Protein AF-A0A7S3ZHP3-F1 (afdb_monomer)

Solvent-accessible surface area (backbone atoms only — not comparable to full-atom values): 10582 Å² total; per-residue (Å²): 130,97,66,59,83,19,35,52,42,21,39,35,52,93,97,45,74,42,63,46,96,61,40,76,44,77,48,60,43,57,70,52,52,52,49,47,45,71,79,33,75,73,42,84,91,48,59,63,48,76,46,68,59,57,67,73,66,45,73,57,54,56,52,48,53,56,52,50,55,57,32,50,73,75,39,80,78,51,43,80,45,80,40,55,93,56,87,80,48,61,62,54,32,65,75,68,74,48,89,84,83,83,78,87,79,85,80,73,94,75,91,85,87,78,74,94,60,92,67,86,60,57,68,63,54,50,50,52,50,51,52,50,45,68,73,75,45,80,95,77,89,87,87,83,91,72,95,46,68,72,59,46,55,52,47,51,55,66,64,71,47,78,85,129

pLDDT: mean 91.96, std 7.25, range [51.16, 97.94]

Sequence (164 aa):
MDTDLGELVGYTIRFEDVTSRNTRIHYVTDGILLRHCLEDKELDRYSVVILDEAHERSLQTDILFGLMRDIMSKRKDIKVLVTSATLDTEKFTKFFECPKFHIPGRCFPVDVDYAIKAKRGYMKAAVEKAKDVHVNEPLGHILVFLTGQDEIEEACSLLGKKLD

Nearest PDB structures (foldseek):
  6icz-assembly1_Y  TM=9.823E-01  e=1.152E-15  Homo sapiens
  5xjc-assembly1_Y  TM=9.823E-01  e=1.152E-15  Homo sapiens
  6sh6-assembly1_A  TM=9.727E-01  e=1.152E-15  Homo sapiens
  6sh7-assembly1_A  TM=9.333E-01  e=3.719E-15  Homo sapiens
  8ro2-assembly1_DX  TM=9.218E-01  e=1.368E-14  Homo sapiens

Mean predicted aligned error: 5.97 Å

Secondary structure (DSSP, 8-state):
----BTTTEEEEETTEEE--TT--EEEE-HHHHHHHHHH-TT-TT-SEEEE--GGG--HHHHHHHHHH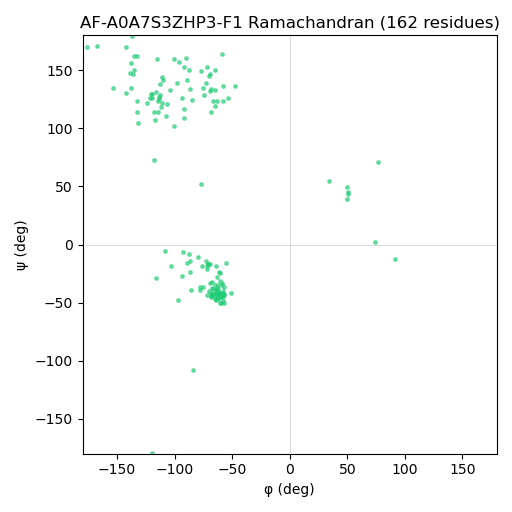HHHHHH-SS-EEEE--SSS--HHHHHHHT-----PPP-PPP------SSPPSSHHHHHHHHHHHHHHHSPS-------SSHHHHHHHHHHHHS---

InterPro domains:
  IPR002464 DNA/RNA helicase, ATP-dependent, DEAH-box type, conserved site [PS00690] (47-56)
  IPR011545 DEAD/DEAH-box helicase domain [PF00270] (17-90)
  IPR014001 Helicase superfamily 1/2, ATP-binding domain [PS51192] (1-105)
  IPR027417 P-loop containing nucleoside triphosphate hydrolase [G3DSA:3.40.50.300] (1-106)
  IPR027417 P-loop containing nucleoside triphosphate hydrolase [G3DSA:3.40.50.300] (107-164)
  IPR027417 P-loop containing nucleoside triphosphate hydrolase [SSF52540] (4-159)

Organism: NCBI:txid91324

Structure (mmCIF, N/CA/C/O backbone):
data_AF-A0A7S3ZHP3-F1
#
_entry.id   AF-A0A7S3ZHP3-F1
#
loop_
_atom_site.group_PDB
_atom_site.id
_atom_site.type_symbol
_atom_site.label_atom_id
_atom_site.label_alt_id
_atom_site.label_comp_id
_atom_site.label_asym_id
_atom_site.label_entity_id
_atom_site.label_seq_id
_atom_site.pdbx_PDB_ins_code
_atom_site.Cartn_x
_atom_site.Cartn_y
_atom_site.Cartn_z
_atom_site.occupancy
_atom_site.B_iso_or_equiv
_atom_site.auth_seq_id
_atom_site.auth_comp_id
_atom_site.auth_asym_id
_atom_site.auth_atom_id
_atom_site.pdbx_PDB_model_num
ATOM 1 N N . MET A 1 1 ? -17.627 -3.323 -6.756 1.00 65.06 1 MET A N 1
ATOM 2 C CA . MET A 1 1 ? -18.737 -2.844 -5.906 1.00 65.06 1 MET A CA 1
ATOM 3 C C . MET A 1 1 ? -19.65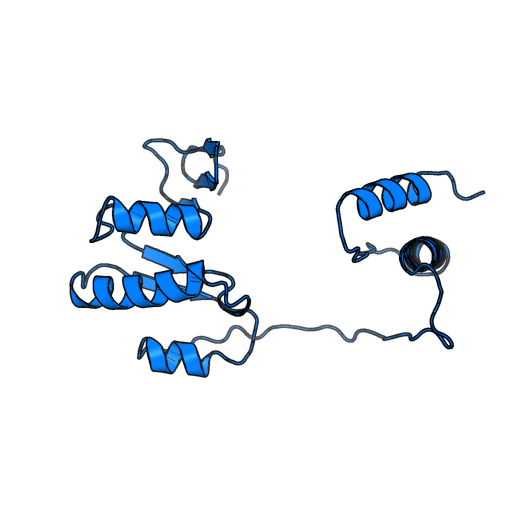6 -1.865 -6.642 1.00 65.06 1 MET A C 1
ATOM 5 O O . MET A 1 1 ? -20.502 -1.304 -5.970 1.00 65.06 1 MET A O 1
ATOM 9 N N . ASP A 1 2 ? -19.518 -1.701 -7.971 1.00 87.56 2 ASP A N 1
ATOM 10 C CA . ASP A 1 2 ? -20.410 -0.921 -8.860 1.00 87.56 2 ASP A CA 1
ATOM 11 C C . ASP A 1 2 ? -21.028 0.332 -8.207 1.00 87.56 2 ASP A C 1
ATOM 13 O O . ASP A 1 2 ? -22.239 0.475 -8.087 1.00 87.56 2 ASP A O 1
ATOM 17 N N . THR A 1 3 ? -20.153 1.183 -7.669 1.00 93.31 3 THR A N 1
ATOM 18 C CA . THR A 1 3 ? -20.487 2.391 -6.907 1.00 93.31 3 THR A CA 1
ATOM 19 C C . THR A 1 3 ? -19.542 3.497 -7.333 1.00 93.31 3 THR A C 1
ATOM 21 O O . THR A 1 3 ? -18.367 3.231 -7.606 1.00 93.31 3 THR A O 1
ATOM 24 N N . ASP A 1 4 ? -20.036 4.729 -7.315 1.00 94.75 4 ASP A N 1
ATOM 25 C CA . ASP A 1 4 ? -19.206 5.903 -7.539 1.00 94.75 4 ASP A CA 1
ATOM 26 C C . ASP A 1 4 ? -18.237 6.119 -6.369 1.00 94.75 4 ASP A C 1
ATOM 28 O O . ASP A 1 4 ? -18.536 5.807 -5.207 1.00 94.75 4 ASP A O 1
ATOM 32 N N . LEU A 1 5 ? -17.054 6.641 -6.692 1.00 95.75 5 LEU A N 1
ATOM 33 C CA . LEU A 1 5 ? -16.049 7.020 -5.708 1.00 95.75 5 LEU A CA 1
ATOM 34 C C . LEU A 1 5 ? -16.578 8.170 -4.839 1.00 95.75 5 LEU A C 1
ATOM 36 O O . LEU A 1 5 ? -17.104 9.153 -5.352 1.00 95.75 5 LEU A O 1
ATOM 40 N N . GLY A 1 6 ? -16.414 8.047 -3.524 1.00 94.38 6 GLY A N 1
ATOM 41 C CA . GLY A 1 6 ? -16.938 8.992 -2.538 1.00 94.38 6 GLY A CA 1
ATOM 42 C C . GLY A 1 6 ? -18.329 8.628 -2.016 1.00 94.38 6 GLY A C 1
ATOM 43 O O . GLY A 1 6 ? -18.728 9.146 -0.976 1.00 94.38 6 GLY A O 1
ATOM 44 N N . GLU A 1 7 ? -19.042 7.691 -2.649 1.00 95.75 7 GLU A N 1
ATOM 45 C CA . GLU A 1 7 ? -20.294 7.139 -2.120 1.00 95.75 7 GLU A CA 1
ATOM 46 C C . GLU A 1 7 ? -19.993 6.015 -1.125 1.00 95.75 7 GLU A C 1
ATOM 48 O O . GLU A 1 7 ? -19.505 6.300 -0.036 1.00 95.75 7 GLU A O 1
ATOM 53 N N . LEU A 1 8 ? -20.236 4.743 -1.464 1.00 97.19 8 LEU A N 1
ATOM 54 C CA . LEU A 1 8 ? -20.015 3.614 -0.549 1.00 97.19 8 LEU A CA 1
ATOM 55 C C . LEU A 1 8 ? -18.529 3.424 -0.192 1.00 97.19 8 LEU A C 1
ATOM 57 O O . LEU A 1 8 ? -18.204 3.035 0.937 1.00 97.19 8 LEU A O 1
ATOM 61 N N . VAL A 1 9 ? -17.644 3.696 -1.154 1.00 97.69 9 VAL A N 1
ATOM 62 C CA . VAL A 1 9 ? -16.187 3.570 -1.039 1.00 97.69 9 VAL A CA 1
ATOM 63 C C . VAL A 1 9 ? -15.558 4.935 -1.280 1.00 97.69 9 VAL A C 1
ATOM 65 O O . VAL A 1 9 ? -15.813 5.554 -2.309 1.00 97.69 9 VAL A O 1
ATOM 68 N N . GLY A 1 10 ? -14.728 5.389 -0.349 1.00 97.69 10 GLY A N 1
ATOM 69 C CA . GLY A 1 10 ? -14.048 6.679 -0.429 1.00 97.69 10 GLY A CA 1
ATOM 70 C C . GLY A 1 10 ? -12.630 6.604 0.112 1.00 97.69 10 GLY A C 1
ATOM 71 O O . GLY A 1 10 ? -12.240 5.598 0.717 1.00 97.69 10 GLY A O 1
ATOM 72 N N . TYR A 1 11 ? -11.863 7.670 -0.098 1.00 97.94 11 TYR A N 1
ATOM 73 C CA . TYR A 1 11 ? -10.525 7.787 0.464 1.00 97.94 11 TYR A CA 1
ATOM 74 C C . TYR A 1 11 ? -10.231 9.174 1.018 1.00 97.94 11 TYR A C 1
ATOM 76 O O . TYR A 1 11 ? -10.768 10.168 0.535 1.00 97.94 11 TYR A O 1
ATOM 84 N N . THR A 1 12 ? -9.287 9.228 1.955 1.00 97.94 12 THR A N 1
ATOM 85 C CA . THR A 1 12 ? -8.687 10.481 2.410 1.00 97.94 12 THR A CA 1
ATOM 86 C C . THR A 1 12 ? -7.171 10.347 2.459 1.00 97.94 12 THR A C 1
ATOM 88 O O . THR A 1 12 ? -6.599 9.494 3.146 1.00 97.94 12 THR A O 1
ATOM 91 N N . ILE A 1 13 ? -6.503 11.237 1.734 1.00 96.88 13 ILE A N 1
ATOM 92 C CA . ILE A 1 13 ? -5.052 11.405 1.749 1.00 96.88 13 ILE A CA 1
ATOM 93 C C . ILE A 1 13 ? -4.709 12.823 2.201 1.00 96.88 13 ILE A C 1
ATOM 95 O O . ILE A 1 13 ? -5.567 13.643 2.537 1.00 96.88 13 ILE A O 1
ATOM 99 N N . ARG A 1 14 ? -3.418 13.145 2.253 1.00 94.00 14 ARG A N 1
ATOM 100 C CA . ARG A 1 14 ? -3.011 14.506 2.590 1.00 94.00 14 ARG A CA 1
ATOM 101 C C . ARG A 1 14 ? -3.516 15.470 1.510 1.00 94.00 14 ARG A C 1
ATOM 103 O O . ARG A 1 14 ? -3.134 15.335 0.356 1.00 94.00 14 ARG A O 1
ATOM 110 N N . PHE A 1 15 ? -4.292 16.468 1.933 1.00 94.44 15 PHE A N 1
ATOM 111 C CA . PHE A 1 15 ? -4.870 17.533 1.094 1.00 94.44 15 PHE A CA 1
ATOM 112 C C . PHE A 1 15 ? -6.047 17.136 0.198 1.00 94.44 15 PHE A C 1
ATOM 114 O O . PHE A 1 15 ? -6.558 18.000 -0.510 1.00 94.44 15 PHE A O 1
ATOM 121 N N . GLU A 1 16 ? -6.513 15.892 0.257 1.00 97.06 16 GLU A N 1
ATOM 122 C CA . GLU A 1 16 ? -7.639 15.437 -0.552 1.00 97.06 16 GLU A CA 1
ATOM 123 C C . GLU A 1 16 ? -8.515 14.471 0.248 1.00 97.06 16 GLU A C 1
ATOM 125 O O . GLU A 1 16 ? -8.020 13.527 0.864 1.00 97.06 16 GLU A O 1
ATOM 130 N N . ASP A 1 17 ? -9.819 14.734 0.238 1.00 97.50 17 ASP A N 1
ATOM 131 C CA . ASP A 1 17 ? -10.843 13.931 0.897 1.00 97.50 17 ASP A CA 1
ATOM 132 C C . ASP A 1 17 ? -11.980 13.696 -0.100 1.00 97.50 17 ASP A C 1
ATOM 134 O O . ASP A 1 17 ? -12.651 14.639 -0.527 1.00 97.50 17 ASP A O 1
ATOM 138 N N . VAL A 1 18 ? -12.153 12.436 -0.493 1.00 97.69 18 VAL A N 1
ATOM 139 C CA . VAL A 1 18 ? -13.204 11.980 -1.401 1.00 97.69 18 VAL A CA 1
ATOM 140 C C . VAL A 1 18 ? -14.085 10.999 -0.638 1.00 97.69 18 VAL A C 1
ATOM 142 O O . VAL A 1 18 ? -14.040 9.782 -0.841 1.00 97.69 18 VAL A O 1
ATOM 145 N N . THR A 1 19 ? -14.876 11.543 0.285 1.00 97.19 19 THR A N 1
ATOM 146 C CA . THR A 1 19 ? -15.840 10.802 1.102 1.00 97.19 19 THR A CA 1
ATOM 147 C C . THR A 1 19 ? -17.181 11.528 1.190 1.00 97.19 19 THR A C 1
ATOM 149 O O . THR A 1 19 ? -17.309 12.725 0.923 1.00 97.19 19 THR A O 1
ATOM 152 N N . SER A 1 20 ? -18.216 10.793 1.584 1.00 96.06 20 SER A N 1
ATOM 153 C CA . SER A 1 20 ? -19.547 11.324 1.861 1.00 96.06 20 SER A CA 1
ATOM 154 C C . SER A 1 20 ? -20.119 10.697 3.131 1.00 96.06 20 SER A C 1
ATOM 156 O O . SER A 1 20 ? -19.531 9.819 3.763 1.00 96.06 20 SER A O 1
ATOM 158 N N . ARG A 1 21 ? -21.336 11.105 3.503 1.00 95.25 21 ARG A N 1
ATOM 159 C CA . ARG A 1 21 ? -22.076 10.469 4.606 1.00 95.25 21 ARG A CA 1
ATOM 160 C C . ARG A 1 21 ? -22.430 9.005 4.321 1.00 95.25 21 ARG A C 1
ATOM 162 O O . ARG A 1 21 ? -22.736 8.276 5.261 1.00 95.25 21 ARG A O 1
ATOM 169 N N . ASN A 1 22 ? -22.396 8.595 3.052 1.00 95.88 22 ASN A N 1
ATOM 170 C CA . ASN A 1 22 ? -22.684 7.232 2.620 1.00 95.88 22 ASN A CA 1
ATOM 171 C C . ASN A 1 22 ? -21.441 6.331 2.655 1.00 95.88 22 ASN A C 1
ATOM 173 O O . ASN A 1 22 ? -21.577 5.118 2.495 1.00 95.88 22 ASN A O 1
ATOM 177 N N . THR A 1 23 ? -20.247 6.887 2.893 1.00 97.19 23 THR A N 1
ATOM 178 C CA . THR A 1 23 ? -19.000 6.119 2.894 1.00 97.19 23 THR A CA 1
ATOM 179 C C . THR A 1 23 ? -18.952 5.127 4.043 1.00 97.19 23 THR A C 1
ATOM 181 O O . THR A 1 23 ? -19.089 5.464 5.218 1.00 97.19 23 THR A O 1
ATOM 184 N N . ARG A 1 24 ? -18.764 3.859 3.675 1.00 96.31 24 ARG A N 1
ATOM 185 C CA . ARG A 1 24 ? -18.690 2.713 4.589 1.00 96.31 24 ARG A CA 1
ATOM 186 C C . ARG A 1 24 ? -17.326 2.044 4.560 1.00 96.31 24 ARG A C 1
ATOM 188 O O . ARG A 1 24 ? -16.935 1.452 5.561 1.00 96.31 24 ARG A O 1
ATOM 195 N N . ILE A 1 25 ? -16.630 2.123 3.427 1.00 97.25 25 ILE A N 1
ATOM 196 C CA . ILE A 1 25 ? -15.261 1.640 3.260 1.00 97.25 25 ILE A CA 1
ATOM 197 C C . ILE A 1 25 ? -14.388 2.859 3.007 1.00 97.25 25 ILE A C 1
ATOM 199 O O . ILE A 1 25 ? -14.549 3.542 1.997 1.00 97.25 25 ILE A O 1
ATOM 203 N N . HIS A 1 26 ? -13.502 3.135 3.954 1.00 97.25 26 HIS A N 1
ATOM 204 C CA . HIS A 1 26 ? -12.700 4.345 3.971 1.00 97.25 26 HIS A CA 1
ATOM 205 C C . HIS A 1 26 ? -11.221 3.981 3.861 1.00 97.25 26 HIS A C 1
ATOM 207 O O . HIS A 1 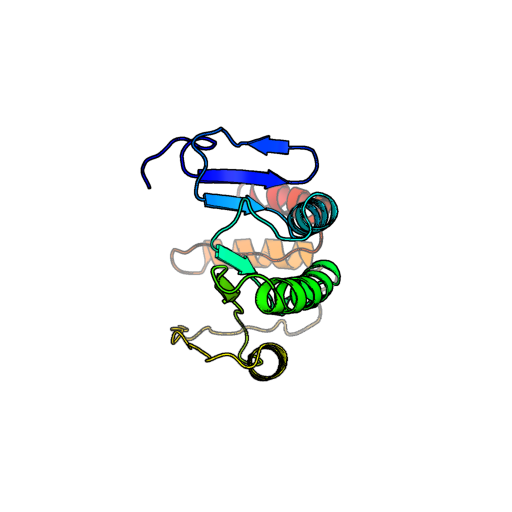26 ? -10.638 3.454 4.807 1.00 97.25 26 HIS A O 1
ATOM 213 N N . TYR A 1 27 ? -10.630 4.246 2.698 1.00 97.88 27 TYR A N 1
ATOM 214 C CA . TYR A 1 27 ? -9.200 4.079 2.471 1.00 97.88 27 TYR A CA 1
ATOM 215 C C . TYR A 1 27 ? -8.463 5.326 2.938 1.00 97.88 27 TYR A C 1
ATOM 217 O O . TYR A 1 27 ? -8.754 6.435 2.508 1.00 97.88 27 TYR A O 1
ATOM 225 N N . VAL A 1 28 ? -7.495 5.168 3.825 1.00 97.06 28 VAL A N 1
ATOM 226 C CA . VAL A 1 28 ? -6.743 6.299 4.362 1.00 97.06 28 VAL A CA 1
ATOM 227 C C . VAL A 1 28 ? -5.270 5.970 4.381 1.00 97.06 28 VAL A C 1
ATOM 229 O O . VAL A 1 28 ? -4.886 4.816 4.540 1.00 97.06 28 VAL A O 1
ATOM 232 N N . THR A 1 29 ? -4.440 6.997 4.244 1.00 96.38 29 THR A N 1
ATOM 233 C CA . THR A 1 29 ? -3.014 6.848 4.562 1.00 96.38 29 THR A CA 1
ATOM 234 C C . THR A 1 29 ? -2.820 6.745 6.073 1.00 96.38 29 THR A C 1
ATOM 236 O O . THR A 1 29 ? -3.594 7.323 6.843 1.00 96.38 29 THR A O 1
ATOM 239 N N . ASP A 1 30 ? -1.751 6.080 6.508 1.00 95.25 30 ASP A N 1
ATOM 240 C CA . ASP A 1 30 ? -1.413 5.908 7.927 1.00 95.25 30 ASP A CA 1
ATOM 241 C C . ASP A 1 30 ? -1.419 7.232 8.700 1.00 95.25 30 ASP A C 1
ATOM 243 O O . ASP A 1 30 ? -1.964 7.325 9.799 1.00 95.25 30 ASP A O 1
ATOM 247 N N . GLY A 1 31 ? -0.873 8.294 8.102 1.00 95.06 31 GLY A N 1
ATOM 248 C CA . GLY A 1 31 ? -0.862 9.629 8.695 1.00 95.06 31 GLY A CA 1
ATOM 249 C C . GLY A 1 31 ? -2.259 10.219 8.922 1.00 95.06 31 GLY A C 1
ATOM 250 O O . GLY A 1 31 ? -2.477 10.907 9.921 1.00 95.06 31 GLY A O 1
ATOM 251 N N . ILE A 1 32 ? -3.215 9.938 8.032 1.00 96.56 32 ILE A N 1
ATOM 252 C CA . ILE A 1 32 ? -4.614 10.356 8.196 1.00 96.56 32 ILE A CA 1
ATOM 253 C C . ILE A 1 32 ? -5.286 9.537 9.300 1.00 96.56 32 ILE A C 1
ATOM 255 O O . ILE A 1 32 ? -5.939 10.115 10.168 1.00 96.56 32 ILE A O 1
ATOM 259 N N . LEU A 1 33 ? -5.069 8.218 9.344 1.00 96.50 33 LEU A N 1
ATOM 260 C CA . LEU A 1 33 ? -5.614 7.386 10.419 1.00 96.50 33 LEU A CA 1
ATOM 261 C C . LEU A 1 33 ? -5.055 7.784 11.792 1.00 96.50 33 LEU A C 1
ATOM 263 O O . LEU A 1 33 ? -5.810 7.894 12.755 1.00 96.50 33 LEU A O 1
ATOM 267 N N . LEU A 1 34 ? -3.754 8.074 11.882 1.00 95.56 34 LEU A N 1
ATOM 268 C CA . LEU A 1 34 ? -3.137 8.596 13.103 1.00 95.56 34 LEU A CA 1
ATOM 269 C C . LEU A 1 34 ? -3.801 9.889 13.562 1.00 95.56 34 LEU A C 1
ATOM 271 O O . LEU A 1 34 ? -4.061 10.059 14.752 1.00 95.56 34 LEU A O 1
ATOM 275 N N . ARG A 1 35 ? -4.100 10.794 12.628 1.00 95.00 35 ARG A N 1
ATOM 276 C CA . ARG A 1 35 ? -4.824 12.025 12.940 1.00 95.00 35 ARG A CA 1
ATOM 277 C C . ARG A 1 35 ? -6.220 11.731 13.487 1.00 95.00 35 ARG A C 1
ATOM 279 O O . ARG A 1 35 ? -6.593 12.337 14.488 1.00 95.00 35 ARG A O 1
ATOM 286 N N . HIS A 1 36 ? -6.947 10.777 12.908 1.00 94.94 36 HIS A N 1
ATOM 287 C CA . HIS A 1 36 ? -8.236 10.350 13.458 1.00 94.94 36 HIS A CA 1
ATOM 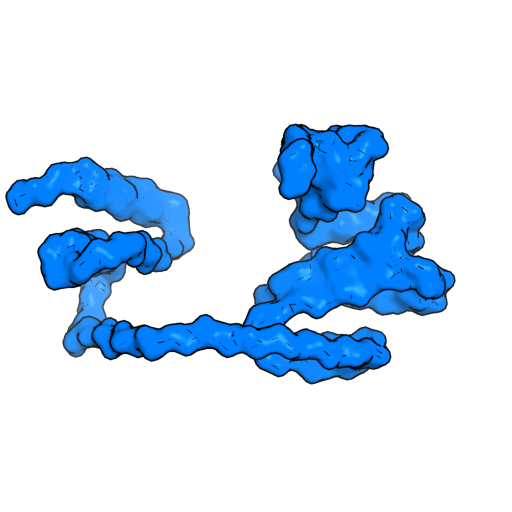288 C C . HIS A 1 36 ? -8.098 9.835 14.896 1.00 94.94 36 HIS A C 1
ATOM 290 O O . HIS A 1 36 ? -8.897 10.228 15.734 1.00 94.94 36 HIS A O 1
ATOM 296 N N . CYS A 1 37 ? -7.061 9.052 15.216 1.00 94.31 37 CYS A N 1
ATOM 297 C CA . CYS A 1 37 ? -6.802 8.592 16.590 1.00 94.31 37 CYS A CA 1
ATOM 298 C C . CYS A 1 37 ? -6.502 9.737 17.578 1.00 94.31 37 CYS A C 1
ATOM 300 O O . CYS A 1 37 ? -6.712 9.593 18.783 1.00 94.31 37 CYS A O 1
ATOM 302 N N . LEU A 1 38 ? -5.955 10.860 17.098 1.00 92.25 38 LEU A N 1
ATOM 303 C CA . LEU A 1 38 ? -5.694 12.045 17.924 1.00 92.25 38 LEU A CA 1
ATOM 304 C C . LEU A 1 38 ? -6.969 12.852 18.190 1.00 92.25 38 LEU A C 1
ATOM 306 O O . LEU A 1 38 ? -7.119 13.409 19.278 1.00 92.25 38 LEU A O 1
ATOM 310 N N . GLU A 1 39 ? -7.860 12.927 17.202 1.00 94.00 39 GLU A N 1
ATOM 311 C CA . GLU A 1 39 ? -9.145 13.627 17.293 1.00 94.00 39 GLU A CA 1
ATOM 312 C C . GLU A 1 39 ? -10.183 12.805 18.077 1.00 94.00 39 GLU A C 1
ATOM 314 O O . GLU A 1 39 ? -10.926 13.353 18.891 1.00 94.00 39 GLU A O 1
ATOM 319 N N . ASP A 1 40 ? -10.187 11.487 17.879 1.00 93.88 40 ASP A N 1
ATOM 320 C CA . ASP A 1 40 ? -11.053 10.510 18.529 1.00 93.88 40 ASP A CA 1
ATOM 321 C C . ASP A 1 40 ? -10.212 9.334 19.046 1.00 93.88 40 ASP A C 1
ATOM 323 O O . ASP A 1 40 ? -9.779 8.454 18.298 1.00 93.88 40 ASP A O 1
ATOM 327 N N . LYS A 1 41 ? -9.998 9.315 20.365 1.00 90.25 41 LYS A N 1
ATOM 328 C CA . LYS A 1 41 ? -9.151 8.322 21.037 1.00 90.25 41 LYS A CA 1
ATOM 329 C C . LYS A 1 41 ? -9.735 6.912 21.044 1.00 90.25 41 LYS A C 1
ATOM 331 O O . LYS A 1 41 ? -8.991 5.984 21.357 1.00 90.25 41 LYS A O 1
ATOM 336 N N . GLU A 1 42 ? -11.030 6.750 20.782 1.00 90.50 42 GLU A N 1
ATOM 337 C CA . GLU A 1 42 ? -11.703 5.446 20.787 1.00 90.50 42 GLU A CA 1
ATOM 338 C C . GLU A 1 42 ? -12.081 4.980 19.377 1.00 90.50 42 GLU A C 1
ATOM 340 O O . GLU A 1 42 ? -12.471 3.824 19.213 1.00 90.50 42 GLU A O 1
ATOM 345 N N . LEU A 1 43 ? -11.878 5.827 18.357 1.00 94.62 43 LEU A N 1
ATOM 346 C CA . LEU A 1 43 ? -12.228 5.564 16.959 1.00 94.62 43 LEU A CA 1
ATOM 347 C C . LEU A 1 43 ? -13.679 5.073 16.816 1.00 94.62 43 LEU A C 1
ATOM 349 O O . LEU A 1 43 ? -13.959 4.073 16.150 1.00 94.62 43 LEU A O 1
ATOM 353 N N . ASP A 1 44 ? -14.626 5.779 17.426 1.00 92.50 44 ASP A N 1
ATOM 354 C CA . ASP A 1 44 ? -16.046 5.400 17.497 1.00 92.50 44 ASP A CA 1
ATOM 355 C C . ASP A 1 44 ? -16.717 5.305 16.126 1.00 92.50 44 ASP A C 1
ATOM 357 O O . ASP A 1 44 ? -17.680 4.564 15.927 1.00 92.50 44 ASP A O 1
ATOM 361 N N . ARG A 1 45 ? -16.166 6.011 15.136 1.00 91.81 45 ARG A N 1
ATOM 362 C CA . ARG A 1 45 ? -16.635 5.953 13.744 1.00 91.81 45 ARG A CA 1
ATOM 363 C C . ARG A 1 45 ? -16.300 4.636 13.043 1.00 91.81 45 ARG A C 1
ATOM 365 O O . ARG A 1 45 ? -16.892 4.339 12.007 1.00 91.81 45 ARG A O 1
ATOM 372 N N . TYR A 1 46 ? -15.366 3.856 13.585 1.00 95.88 46 TYR A N 1
ATOM 373 C CA . TYR A 1 46 ? -14.873 2.627 12.978 1.00 95.88 46 TYR A CA 1
ATOM 374 C C . TYR A 1 46 ? -15.292 1.409 13.805 1.00 95.88 46 TYR A C 1
ATOM 376 O O . TYR A 1 46 ? -15.071 1.315 15.012 1.00 95.88 46 TYR A O 1
ATOM 384 N N . SER A 1 47 ? -15.889 0.434 13.121 1.00 96.75 47 SER A N 1
ATOM 385 C CA . SER A 1 47 ? -16.144 -0.901 13.683 1.00 96.75 47 SER A CA 1
ATOM 386 C C . SER A 1 47 ? -15.023 -1.885 13.348 1.00 96.75 47 SER A C 1
ATOM 388 O O . SER A 1 47 ? -14.774 -2.829 14.095 1.00 96.75 47 SER A O 1
ATOM 390 N N . VAL A 1 48 ? -14.334 -1.659 12.228 1.00 97.94 48 VAL A N 1
ATOM 391 C CA . VAL A 1 48 ? -13.211 -2.468 11.759 1.00 97.94 48 VAL A CA 1
ATOM 392 C C . VAL A 1 48 ? -12.120 -1.539 11.243 1.00 97.94 48 VAL A C 1
ATOM 394 O O . VAL A 1 48 ? -12.416 -0.608 10.495 1.00 97.94 48 VAL A O 1
ATOM 397 N N . VAL A 1 49 ? -10.874 -1.814 11.619 1.00 97.56 49 VAL A N 1
ATOM 398 C CA . VAL A 1 49 ? -9.678 -1.157 11.081 1.00 97.56 49 VAL A CA 1
ATOM 399 C C . VAL A 1 49 ? -8.800 -2.219 10.427 1.00 97.56 49 VAL A C 1
ATOM 401 O O . VAL A 1 49 ? -8.522 -3.256 11.031 1.00 97.56 49 VAL A O 1
ATOM 404 N N . ILE A 1 50 ? -8.380 -1.970 9.189 1.00 97.62 50 ILE A N 1
ATOM 405 C CA . ILE A 1 50 ? -7.442 -2.826 8.460 1.00 97.62 50 ILE A CA 1
ATOM 406 C C . ILE A 1 50 ? -6.139 -2.044 8.312 1.00 97.62 50 ILE A C 1
ATOM 408 O O . ILE A 1 50 ? -6.141 -0.964 7.729 1.00 97.62 50 ILE A O 1
ATOM 412 N N . LEU A 1 51 ? -5.056 -2.572 8.877 1.00 95.62 51 LEU A N 1
ATOM 413 C CA . LEU A 1 51 ? -3.707 -2.036 8.731 1.00 95.62 51 LEU A CA 1
ATOM 414 C C . LEU A 1 51 ? -2.982 -2.877 7.684 1.00 95.62 51 LEU A C 1
ATOM 416 O O . LEU A 1 51 ? -2.590 -4.014 7.967 1.00 95.62 51 LEU A O 1
ATOM 420 N N . ASP A 1 52 ? -2.883 -2.325 6.478 1.00 93.88 52 ASP A N 1
ATOM 421 C CA . ASP A 1 52 ? -2.305 -3.005 5.324 1.00 93.88 52 ASP A CA 1
ATOM 422 C C . ASP A 1 52 ? -0.802 -2.770 5.196 1.00 93.88 52 ASP A C 1
ATOM 424 O O . ASP A 1 52 ? -0.248 -1.864 5.813 1.00 93.88 52 ASP A O 1
ATOM 428 N N . GLU A 1 53 ? -0.141 -3.641 4.440 1.00 91.00 53 GLU A N 1
ATOM 429 C CA . GLU A 1 53 ? 1.291 -3.577 4.150 1.00 91.00 53 GLU A CA 1
ATOM 430 C C . GLU A 1 53 ? 2.190 -3.395 5.380 1.00 91.00 53 GLU A C 1
ATOM 432 O O . GLU A 1 53 ? 3.248 -2.767 5.337 1.00 91.00 53 GLU A O 1
ATOM 437 N N . ALA A 1 54 ? 1.839 -4.067 6.483 1.00 88.81 54 ALA A N 1
ATOM 438 C CA . ALA A 1 54 ? 2.582 -4.024 7.746 1.00 88.81 54 ALA A CA 1
ATOM 439 C C . ALA A 1 54 ? 4.073 -4.405 7.610 1.00 88.81 54 ALA A C 1
ATOM 441 O O . ALA A 1 54 ? 4.886 -4.142 8.500 1.00 88.81 54 ALA A O 1
ATOM 442 N N . HIS A 1 55 ? 4.441 -5.032 6.494 1.00 88.69 55 HIS A N 1
ATOM 443 C CA . HIS A 1 55 ? 5.801 -5.417 6.163 1.00 88.69 55 HIS A CA 1
ATOM 444 C C . HIS A 1 55 ? 6.717 -4.237 5.789 1.00 88.69 55 HIS A C 1
ATOM 446 O O . HIS A 1 55 ? 7.931 -4.369 5.932 1.00 88.69 55 HIS A O 1
ATOM 452 N N . GLU A 1 56 ? 6.170 -3.085 5.385 1.00 85.94 56 GLU A N 1
ATOM 453 C CA . GLU A 1 56 ? 6.960 -1.880 5.089 1.00 85.94 56 GLU A CA 1
ATOM 454 C C . GLU A 1 56 ? 7.534 -1.218 6.350 1.00 85.94 56 GLU A C 1
ATOM 456 O O . GLU A 1 56 ? 8.502 -0.462 6.272 1.00 85.94 56 GLU A O 1
ATOM 461 N N . ARG A 1 57 ? 6.976 -1.536 7.531 1.00 85.50 57 ARG A N 1
ATOM 462 C CA . ARG A 1 57 ? 7.463 -1.085 8.848 1.00 85.50 57 ARG A CA 1
ATOM 463 C C . ARG A 1 57 ? 7.694 0.428 8.919 1.00 85.50 57 ARG A C 1
ATOM 465 O O . ARG A 1 57 ? 8.702 0.895 9.456 1.00 85.50 57 ARG A O 1
ATOM 472 N N . SER A 1 58 ? 6.745 1.204 8.400 1.00 89.69 58 SER A N 1
ATOM 473 C CA . SER A 1 58 ? 6.784 2.655 8.553 1.00 89.69 58 SER A CA 1
ATOM 474 C C . SER A 1 58 ? 6.623 3.045 10.031 1.00 89.69 58 SER A C 1
ATOM 476 O O . SER A 1 58 ? 5.937 2.372 10.806 1.00 89.69 58 SER A O 1
ATOM 478 N N . LEU A 1 59 ? 7.222 4.173 10.431 1.00 92.75 59 LEU A N 1
ATOM 479 C CA . LEU A 1 59 ? 7.065 4.708 11.789 1.00 92.75 59 LEU A CA 1
ATOM 480 C C . LEU A 1 59 ? 5.588 4.954 12.134 1.00 92.75 59 LEU A C 1
ATOM 482 O O . LEU A 1 59 ? 5.174 4.752 13.273 1.00 92.75 59 LEU A O 1
ATOM 486 N N . GLN A 1 60 ? 4.798 5.403 11.157 1.00 93.56 60 GLN A N 1
ATOM 487 C CA . GLN A 1 60 ? 3.386 5.710 11.366 1.00 93.56 60 GLN A CA 1
ATOM 488 C C . GLN A 1 60 ? 2.581 4.435 11.634 1.00 93.56 60 GLN A C 1
ATOM 490 O O . GLN A 1 60 ? 1.809 4.402 12.592 1.00 93.56 60 GLN A O 1
ATOM 495 N N . THR A 1 61 ? 2.827 3.375 10.862 1.00 92.38 61 THR A N 1
ATOM 496 C CA . THR A 1 61 ? 2.205 2.059 11.058 1.00 92.38 61 THR A CA 1
ATOM 497 C C . THR A 1 61 ? 2.571 1.467 12.422 1.00 92.38 61 THR A C 1
ATOM 499 O O . THR A 1 61 ? 1.700 0.983 13.143 1.00 92.38 61 THR A O 1
ATOM 502 N N . ASP A 1 62 ? 3.840 1.571 12.835 1.00 92.56 62 ASP A N 1
ATOM 503 C CA . ASP A 1 62 ? 4.292 1.068 14.139 1.00 92.56 62 ASP A CA 1
ATOM 504 C C . ASP A 1 62 ? 3.608 1.807 15.313 1.00 92.56 62 ASP A C 1
ATOM 506 O O . ASP A 1 62 ? 3.201 1.178 16.295 1.00 92.56 62 ASP A O 1
ATOM 510 N N . ILE A 1 63 ? 3.406 3.128 15.206 1.00 94.94 63 ILE A N 1
ATOM 511 C CA . ILE A 1 63 ? 2.633 3.899 16.197 1.00 94.94 63 ILE A CA 1
ATOM 512 C C . ILE A 1 63 ? 1.161 3.464 16.186 1.00 94.94 63 ILE A C 1
ATOM 514 O O . ILE A 1 63 ? 0.572 3.273 17.254 1.00 94.94 63 ILE A O 1
ATOM 518 N N . LEU A 1 64 ? 0.569 3.268 15.001 1.00 95.50 64 LEU A N 1
ATOM 519 C CA . LEU A 1 64 ? -0.803 2.777 14.869 1.00 95.50 64 LEU A CA 1
ATOM 520 C C . LEU A 1 64 ? -0.986 1.423 15.551 1.00 95.50 64 LEU A C 1
ATOM 522 O O . LEU A 1 64 ? -1.994 1.241 16.226 1.00 95.50 64 LEU A O 1
ATOM 526 N N . PHE A 1 65 ? -0.022 0.502 15.463 1.00 95.00 65 PHE A N 1
ATOM 527 C CA . PHE A 1 65 ? -0.118 -0.780 16.164 1.00 95.00 65 PHE A CA 1
ATOM 528 C C . PHE A 1 65 ? -0.226 -0.612 17.682 1.00 95.00 65 PHE A C 1
ATOM 530 O O . PHE A 1 65 ? -1.072 -1.254 18.310 1.00 95.00 65 PHE A O 1
ATOM 537 N N . GLY A 1 66 ? 0.583 0.278 18.265 1.00 94.50 66 GLY A N 1
ATOM 538 C CA . GLY A 1 66 ? 0.498 0.619 19.686 1.00 94.50 66 GLY A CA 1
ATOM 539 C C . GLY A 1 66 ? -0.872 1.182 20.061 1.00 94.50 66 GLY A C 1
ATOM 540 O O . GLY A 1 66 ? -1.524 0.671 20.971 1.00 94.50 66 GLY A O 1
ATOM 541 N N . LEU A 1 67 ? -1.348 2.170 19.301 1.00 95.56 67 LEU A N 1
ATOM 542 C CA . LEU A 1 67 ? -2.652 2.794 19.534 1.00 95.56 67 LEU A CA 1
ATOM 543 C C . LEU A 1 67 ? -3.809 1.802 19.374 1.00 95.56 67 LEU A C 1
ATOM 545 O O . LEU A 1 67 ? -4.718 1.789 20.199 1.00 95.56 67 LEU A O 1
ATOM 549 N N . MET A 1 68 ? -3.775 0.941 18.354 1.00 95.62 68 MET A N 1
ATOM 550 C CA . MET A 1 68 ? -4.817 -0.063 18.131 1.00 95.62 68 MET A CA 1
ATOM 551 C C . MET A 1 68 ? -4.880 -1.062 19.284 1.00 95.62 68 MET A C 1
ATOM 553 O O . MET A 1 68 ? -5.973 -1.396 19.738 1.00 95.62 68 MET A O 1
ATOM 557 N N . ARG A 1 69 ? -3.728 -1.501 19.808 1.00 94.44 69 ARG A N 1
ATOM 558 C CA . ARG A 1 69 ? -3.682 -2.389 20.977 1.00 94.44 69 ARG A CA 1
ATOM 559 C C . ARG A 1 69 ? -4.319 -1.733 22.206 1.00 94.44 69 ARG A C 1
ATOM 561 O O . ARG A 1 69 ? -5.112 -2.374 22.899 1.00 94.44 69 ARG A O 1
ATOM 568 N N . ASP A 1 70 ? -4.028 -0.455 22.439 1.00 94.06 70 ASP A N 1
ATOM 569 C CA . ASP A 1 70 ? -4.630 0.313 23.530 1.00 94.06 70 ASP A CA 1
ATOM 570 C C . ASP A 1 70 ? -6.143 0.485 23.339 1.00 94.06 70 ASP A C 1
ATOM 572 O O . ASP A 1 70 ? -6.908 0.312 24.291 1.00 94.06 70 ASP A O 1
ATOM 576 N N . ILE A 1 71 ? -6.604 0.763 22.117 1.00 95.31 71 ILE A N 1
ATOM 577 C CA . ILE A 1 71 ? -8.031 0.912 21.801 1.00 95.31 71 ILE A CA 1
ATOM 578 C C . ILE A 1 71 ? -8.769 -0.416 21.999 1.00 95.31 71 ILE A C 1
ATOM 580 O O . ILE A 1 71 ? -9.773 -0.439 22.704 1.00 95.31 71 ILE A O 1
ATOM 584 N N . MET A 1 72 ? -8.247 -1.539 21.496 1.00 94.69 72 MET A N 1
ATOM 585 C CA . MET A 1 72 ? -8.830 -2.883 21.683 1.00 94.69 72 MET A CA 1
ATOM 586 C C . MET A 1 72 ? -8.919 -3.309 23.161 1.00 94.69 72 MET A C 1
ATOM 588 O O . MET A 1 72 ? -9.738 -4.154 23.555 1.00 94.69 72 MET A O 1
ATOM 592 N N . SER A 1 73 ? -8.074 -2.739 24.026 1.00 93.19 73 SER A N 1
ATOM 593 C CA . SER A 1 73 ? -8.172 -2.977 25.467 1.00 93.19 73 SER A CA 1
ATOM 594 C C . SER A 1 73 ? -9.454 -2.372 26.065 1.00 93.19 73 SER A C 1
ATOM 596 O O . SER A 1 73 ? -10.036 -2.993 26.959 1.00 93.19 73 SER A O 1
ATOM 598 N N . LYS A 1 74 ? -9.937 -1.249 25.507 1.00 93.81 74 LYS A N 1
ATOM 599 C CA . LYS A 1 74 ? -11.108 -0.469 25.954 1.00 93.81 74 LYS A CA 1
ATOM 600 C C . LYS A 1 74 ? -12.384 -0.803 25.171 1.00 93.81 74 LYS A C 1
ATOM 602 O O . LYS A 1 74 ? -13.417 -1.080 25.772 1.00 93.81 74 LYS A O 1
ATOM 607 N N . ARG A 1 75 ? -12.292 -0.841 23.840 1.00 94.88 75 ARG A N 1
ATOM 608 C CA . ARG A 1 75 ? -13.353 -1.184 22.880 1.00 94.88 75 ARG A CA 1
ATOM 609 C C . ARG A 1 75 ? -13.303 -2.682 22.577 1.00 94.88 75 ARG A C 1
ATOM 611 O O . ARG A 1 75 ? -12.380 -3.150 21.918 1.00 94.88 75 ARG A O 1
ATOM 618 N N . LYS A 1 76 ? -14.281 -3.460 23.051 1.00 92.69 76 LYS A N 1
ATOM 619 C CA . LYS A 1 76 ? -14.371 -4.911 22.750 1.00 92.69 76 LYS A CA 1
ATOM 620 C C . LYS A 1 76 ? -15.112 -5.227 21.452 1.00 92.69 76 LYS A C 1
ATOM 622 O O . LYS A 1 76 ? -15.044 -6.352 20.967 1.00 92.69 76 LYS A O 1
ATOM 627 N N . ASP A 1 77 ? -15.821 -4.250 20.910 1.00 95.94 77 ASP A N 1
ATOM 628 C CA . ASP A 1 77 ? -16.597 -4.329 19.676 1.00 95.94 77 ASP A CA 1
ATOM 629 C C . ASP A 1 77 ? -15.762 -4.027 18.419 1.00 95.94 77 ASP A C 1
ATOM 631 O O . ASP A 1 77 ? -16.121 -4.484 17.332 1.00 95.94 77 ASP A O 1
AT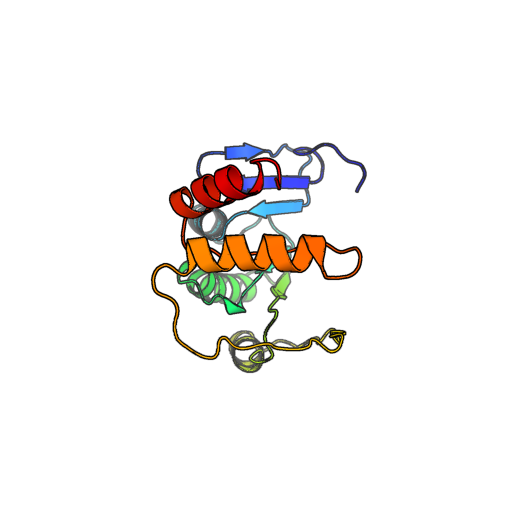OM 635 N N . ILE A 1 78 ? -14.647 -3.297 18.556 1.00 96.44 78 ILE A N 1
ATOM 636 C CA . ILE A 1 78 ? -13.757 -2.983 17.435 1.00 96.44 78 ILE A CA 1
ATOM 637 C C . ILE A 1 78 ? -12.968 -4.220 16.997 1.00 96.44 78 ILE A C 1
ATOM 639 O O . ILE A 1 78 ? -12.466 -4.993 17.817 1.00 96.44 78 ILE A O 1
ATOM 643 N N . LYS A 1 79 ? -12.824 -4.399 15.683 1.00 96.50 79 LYS A N 1
ATOM 644 C CA . LYS A 1 79 ? -11.986 -5.451 15.097 1.00 96.50 79 LYS A CA 1
ATOM 645 C C . LYS A 1 79 ? -10.796 -4.837 14.379 1.00 96.50 79 LYS A C 1
ATOM 647 O O . LYS A 1 79 ? -10.949 -3.863 13.649 1.00 96.50 79 LYS A O 1
ATOM 652 N N . VAL A 1 80 ? -9.627 -5.445 14.542 1.00 96.25 80 VAL A N 1
ATOM 653 C CA . VAL A 1 80 ? -8.404 -5.032 13.850 1.00 96.25 80 VAL A CA 1
ATOM 654 C C . VAL A 1 80 ? -7.892 -6.200 13.019 1.00 96.25 80 VAL A C 1
ATOM 656 O O . VAL A 1 80 ? -7.765 -7.315 13.526 1.00 96.25 80 VAL A O 1
ATOM 659 N N . LEU A 1 81 ? -7.621 -5.942 11.743 1.00 96.19 81 LEU A N 1
ATOM 660 C CA . LEU A 1 81 ? -6.970 -6.872 10.827 1.00 96.19 81 LEU A CA 1
ATOM 661 C C . LEU A 1 81 ? -5.631 -6.272 10.405 1.00 96.19 81 LEU A C 1
ATOM 663 O O . LEU A 1 81 ? -5.579 -5.115 10.004 1.00 96.19 81 LEU A O 1
ATOM 667 N N . VAL A 1 82 ? -4.564 -7.059 10.484 1.00 94.56 82 VAL A N 1
ATOM 668 C CA . VAL A 1 82 ? -3.233 -6.661 10.014 1.00 94.56 82 V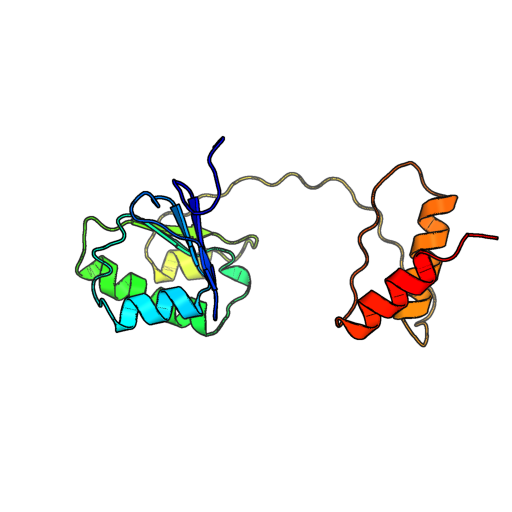AL A CA 1
ATOM 669 C C . VAL A 1 82 ? -2.863 -7.555 8.839 1.00 94.56 82 VAL A C 1
ATOM 671 O O . VAL A 1 82 ? -2.866 -8.780 8.984 1.00 94.56 82 VAL A O 1
ATOM 674 N N . THR A 1 83 ? -2.557 -6.961 7.690 1.00 93.69 83 THR A N 1
ATOM 675 C CA . THR A 1 83 ? -2.147 -7.676 6.473 1.00 93.69 83 THR A CA 1
ATOM 676 C C . THR A 1 83 ? -0.673 -7.411 6.157 1.00 93.69 83 THR A C 1
ATOM 678 O O . THR A 1 83 ? -0.1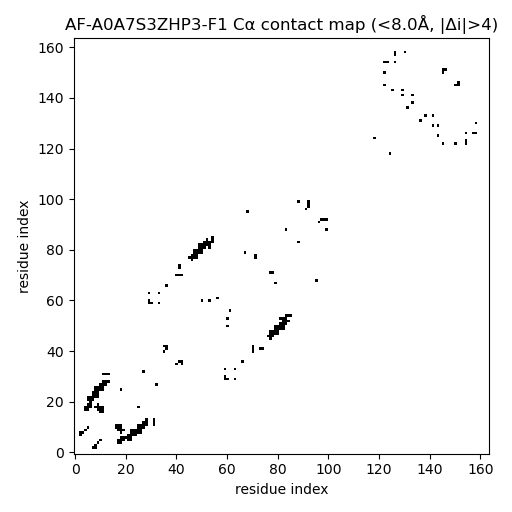18 -6.356 6.456 1.00 93.69 83 THR A O 1
ATOM 681 N N . SER A 1 84 ? 0.013 -8.435 5.640 1.00 90.19 84 SER A N 1
ATOM 682 C CA . SER A 1 84 ? 1.447 -8.411 5.326 1.00 90.19 84 SER A CA 1
ATOM 683 C C . SER A 1 84 ? 1.749 -9.407 4.213 1.00 90.19 84 SER A C 1
ATOM 685 O O . SER A 1 84 ? 1.323 -10.561 4.290 1.00 90.19 84 SER A O 1
ATOM 687 N N . ALA A 1 85 ? 2.548 -8.991 3.228 1.00 86.50 85 ALA A N 1
ATOM 688 C CA . ALA A 1 85 ? 3.031 -9.858 2.155 1.00 86.50 85 ALA A CA 1
ATOM 689 C C . ALA A 1 85 ? 4.164 -10.811 2.593 1.00 86.50 85 ALA A C 1
ATOM 691 O O . ALA A 1 85 ? 4.433 -11.810 1.926 1.00 86.50 85 ALA A O 1
ATOM 692 N N . THR A 1 86 ? 4.847 -10.524 3.707 1.00 79.31 86 THR A N 1
ATOM 693 C CA . THR A 1 86 ? 6.019 -11.299 4.153 1.00 79.31 86 THR A CA 1
ATOM 694 C C . THR A 1 86 ? 5.678 -12.367 5.194 1.00 79.31 86 THR A C 1
ATOM 696 O O . THR A 1 86 ? 4.689 -12.268 5.922 1.00 79.31 86 THR A O 1
ATOM 699 N N . LEU A 1 87 ? 6.543 -13.386 5.289 1.00 60.47 87 LEU A N 1
ATOM 700 C CA . LEU A 1 87 ? 6.406 -14.522 6.209 1.00 60.47 87 LEU A CA 1
ATOM 701 C C . LEU A 1 87 ? 6.650 -14.169 7.689 1.00 60.47 87 LEU A C 1
ATOM 703 O O . LEU A 1 87 ? 6.218 -14.936 8.550 1.00 60.47 87 LEU A O 1
ATOM 707 N N . ASP A 1 88 ? 7.281 -13.028 8.009 1.00 71.31 88 ASP A N 1
ATOM 708 C CA . ASP A 1 88 ? 7.619 -12.612 9.389 1.00 71.31 88 ASP A CA 1
ATOM 709 C C . ASP A 1 88 ? 6.400 -12.056 10.159 1.00 71.31 88 ASP A C 1
ATOM 711 O O . ASP A 1 88 ? 6.393 -10.969 10.734 1.00 71.31 88 ASP A O 1
ATOM 715 N N . THR A 1 89 ? 5.322 -12.837 10.154 1.00 80.31 89 THR A N 1
ATOM 716 C CA . THR A 1 89 ? 4.058 -12.560 10.851 1.00 80.31 89 THR A CA 1
ATOM 717 C C . THR A 1 89 ? 4.120 -12.889 12.342 1.00 80.31 89 THR A C 1
ATOM 719 O O . THR A 1 89 ? 3.226 -12.509 13.102 1.00 80.31 89 THR A O 1
ATOM 722 N N . GLU A 1 90 ? 5.176 -13.570 12.801 1.00 85.19 90 GLU A N 1
ATOM 723 C CA . GLU A 1 90 ? 5.318 -14.005 14.195 1.00 85.19 90 GLU A CA 1
ATOM 724 C C . GLU A 1 90 ? 5.412 -12.825 15.160 1.00 85.19 90 GLU A C 1
ATOM 726 O O . GLU A 1 90 ? 4.802 -12.850 16.230 1.00 85.19 90 GLU A O 1
ATOM 731 N N . LYS A 1 91 ? 6.110 -11.756 14.760 1.00 86.62 91 LYS A N 1
ATOM 732 C CA . LYS A 1 91 ? 6.222 -10.525 15.552 1.00 86.62 91 LYS A CA 1
ATOM 733 C C . LYS A 1 91 ? 4.858 -9.884 15.799 1.00 86.62 91 LYS A C 1
ATOM 735 O O . LYS A 1 91 ? 4.557 -9.538 16.939 1.00 86.62 91 LYS A O 1
ATOM 740 N N . PHE A 1 92 ? 4.019 -9.788 14.765 1.00 88.00 92 PHE A N 1
ATOM 741 C CA . PHE A 1 92 ? 2.668 -9.224 14.873 1.00 88.00 92 PHE A CA 1
ATOM 742 C C . PHE A 1 92 ? 1.743 -10.120 15.694 1.00 88.00 92 PHE A C 1
ATOM 744 O O . PHE A 1 92 ? 1.075 -9.638 16.605 1.00 88.00 92 PHE A O 1
ATOM 751 N N . THR A 1 93 ? 1.780 -11.429 15.434 1.00 89.69 93 THR A N 1
ATOM 752 C CA . THR A 1 93 ? 1.006 -12.438 16.176 1.00 89.69 93 THR A CA 1
ATOM 753 C C . THR A 1 93 ? 1.324 -12.370 17.673 1.00 89.69 93 THR A C 1
ATOM 755 O O . THR A 1 93 ? 0.421 -12.380 18.504 1.00 89.69 93 THR A O 1
ATOM 758 N N . LYS A 1 94 ? 2.610 -12.237 18.030 1.00 92.00 94 LYS A N 1
ATOM 759 C CA . LYS A 1 94 ? 3.061 -12.090 19.420 1.00 92.00 94 LYS A CA 1
ATOM 760 C C . LYS A 1 94 ? 2.678 -10.740 20.027 1.00 92.00 94 LYS A C 1
ATOM 762 O O . LYS A 1 94 ? 2.320 -10.690 21.197 1.00 92.00 94 LYS A O 1
ATOM 767 N N . PHE A 1 95 ? 2.779 -9.650 19.267 1.00 92.06 95 PHE A N 1
ATOM 768 C CA . PHE A 1 95 ? 2.464 -8.307 19.758 1.00 92.06 95 PHE A CA 1
ATOM 769 C C . PHE A 1 95 ? 0.967 -8.125 20.055 1.00 92.06 95 PHE A C 1
ATOM 771 O O . PHE A 1 95 ? 0.619 -7.547 21.085 1.00 92.06 95 PHE A O 1
ATOM 778 N N . PHE A 1 96 ? 0.101 -8.629 19.171 1.00 92.25 96 PHE A N 1
ATOM 779 C CA . PHE A 1 96 ? -1.358 -8.532 19.290 1.00 92.25 96 PHE A CA 1
ATOM 780 C C . PHE A 1 96 ? -2.012 -9.724 19.996 1.00 92.25 96 PHE A C 1
ATOM 782 O O . PHE A 1 96 ? -3.218 -9.684 20.225 1.00 92.25 96 PHE A O 1
ATOM 789 N N . GLU A 1 97 ? -1.249 -10.774 20.315 1.00 92.88 97 GLU A N 1
ATOM 790 C CA . GLU A 1 97 ? -1.759 -12.031 20.887 1.00 92.88 97 GLU A CA 1
ATOM 791 C C . GLU A 1 97 ? -2.939 -12.600 20.070 1.00 92.88 97 GLU A C 1
ATOM 793 O O . GLU A 1 97 ? -3.966 -13.012 20.608 1.00 92.88 97 GLU A O 1
ATOM 798 N N . CYS A 1 98 ? -2.805 -12.583 18.739 1.00 92.12 98 CYS A N 1
ATOM 799 C CA . CYS A 1 98 ? -3.894 -12.855 17.799 1.00 92.12 98 CYS A CA 1
ATOM 800 C C . CYS A 1 98 ? -3.657 -14.126 16.960 1.00 92.12 98 CYS A C 1
ATOM 802 O O . CYS A 1 98 ? -2.522 -14.587 16.836 1.00 92.12 98 CYS A O 1
ATOM 804 N N . PRO A 1 99 ? -4.704 -14.730 16.368 1.00 93.38 99 PRO A N 1
ATOM 805 C CA . PRO A 1 99 ? -4.523 -15.820 15.416 1.00 93.38 99 PRO A CA 1
ATOM 806 C C . PRO A 1 99 ? -3.912 -15.312 14.104 1.00 93.38 99 PRO A C 1
ATOM 808 O O . PRO A 1 99 ? -4.252 -14.232 13.623 1.00 93.38 99 PRO A O 1
ATOM 811 N N . LYS A 1 100 ? -3.064 -16.137 13.480 1.00 91.50 100 LYS A N 1
ATOM 812 C CA . LYS A 1 100 ? -2.528 -15.885 12.137 1.00 91.50 100 LYS A CA 1
ATOM 813 C C . LYS A 1 100 ? -3.319 -16.645 11.078 1.00 91.50 100 LYS A C 1
ATOM 815 O O . LYS A 1 100 ? -3.640 -17.819 11.266 1.00 91.50 100 LYS A O 1
ATOM 820 N N . PHE A 1 101 ? -3.580 -15.996 9.949 1.00 91.38 101 PHE A N 1
ATOM 821 C CA . PHE A 1 101 ? -4.169 -16.620 8.769 1.00 91.38 101 PHE A CA 1
ATOM 822 C C . PHE A 1 101 ? -3.220 -16.450 7.586 1.00 91.38 101 PHE A C 1
ATOM 824 O O . PHE A 1 101 ? -2.797 -15.337 7.288 1.00 91.38 101 PHE A O 1
ATOM 831 N N . HIS A 1 102 ? -2.861 -17.556 6.935 1.00 89.69 102 HIS A N 1
ATOM 832 C CA . HIS A 1 102 ? -1.963 -17.546 5.786 1.00 89.69 102 HIS A CA 1
ATOM 833 C C . HIS A 1 102 ? -2.741 -17.906 4.525 1.00 89.69 102 HIS A C 1
ATOM 835 O O . HIS A 1 102 ? -3.334 -18.982 4.444 1.00 89.69 102 HIS A O 1
ATOM 841 N N . ILE A 1 103 ? -2.716 -17.007 3.545 1.00 88.94 103 ILE A N 1
ATOM 842 C CA . ILE A 1 103 ? -3.250 -17.264 2.211 1.00 88.94 103 ILE A CA 1
ATOM 843 C C . ILE A 1 103 ? -2.087 -17.790 1.365 1.00 88.94 103 ILE A C 1
ATOM 845 O O . ILE A 1 103 ? -1.115 -17.055 1.178 1.00 88.94 103 ILE A O 1
ATOM 849 N N . PRO A 1 104 ? -2.144 -19.040 0.868 1.00 85.12 104 PRO A N 1
ATOM 850 C CA . PRO A 1 104 ? -1.075 -19.575 0.043 1.00 85.12 104 PRO A CA 1
ATOM 851 C C . PRO A 1 104 ? -0.992 -18.779 -1.262 1.00 85.12 104 PRO A C 1
ATOM 853 O O . PRO A 1 104 ? -1.944 -18.733 -2.043 1.00 85.12 104 PRO A O 1
ATOM 856 N N . GLY A 1 105 ? 0.155 -18.147 -1.495 1.00 81.12 105 GLY A N 1
ATOM 857 C CA . GLY A 1 105 ? 0.468 -17.517 -2.771 1.00 81.12 105 GLY A CA 1
ATOM 858 C C . GLY A 1 105 ? 0.857 -18.560 -3.817 1.00 81.12 105 GLY A C 1
ATOM 859 O O . GLY A 1 105 ? 1.448 -19.593 -3.497 1.00 81.12 105 GLY A O 1
ATOM 860 N N . ARG A 1 106 ? 0.558 -18.278 -5.086 1.00 82.44 106 ARG A N 1
ATOM 861 C CA . ARG A 1 106 ? 1.104 -19.032 -6.218 1.00 82.44 106 ARG A CA 1
ATOM 862 C C . ARG A 1 106 ? 2.128 -18.164 -6.931 1.00 82.44 106 ARG A C 1
ATOM 864 O O . ARG A 1 106 ? 1.758 -17.212 -7.608 1.00 82.44 106 ARG A O 1
ATOM 871 N N . CYS A 1 107 ? 3.396 -18.535 -6.819 1.00 83.69 107 CYS A N 1
ATOM 872 C CA . CYS A 1 107 ? 4.435 -18.012 -7.696 1.00 83.69 107 CYS A CA 1
ATOM 873 C C . CYS A 1 107 ? 4.544 -18.911 -8.929 1.00 83.69 107 CYS A C 1
ATOM 875 O O . CYS A 1 107 ? 4.425 -20.136 -8.835 1.00 83.69 107 CYS A O 1
ATOM 877 N N . PHE A 1 108 ? 4.763 -18.301 -10.086 1.00 89.44 108 PHE A N 1
ATOM 878 C CA . PHE A 1 108 ? 5.188 -19.011 -11.286 1.00 89.44 108 PHE A CA 1
ATOM 879 C C . PHE A 1 108 ? 6.720 -18.997 -11.339 1.00 89.44 108 PHE A C 1
ATOM 881 O O . PHE A 1 108 ? 7.324 -18.100 -10.747 1.00 89.44 108 PHE A O 1
ATOM 888 N N . PRO A 1 109 ? 7.363 -19.988 -11.976 1.00 92.75 109 PRO A N 1
ATOM 889 C CA . PRO A 1 109 ? 8.803 -19.931 -12.191 1.00 92.75 109 PRO A CA 1
ATOM 890 C C . PRO A 1 109 ? 9.156 -18.659 -12.972 1.00 92.75 109 PRO A C 1
ATOM 892 O O . PRO A 1 109 ? 8.459 -18.302 -13.920 1.00 92.75 109 PRO A O 1
ATOM 895 N N . VAL A 1 110 ? 10.213 -17.975 -12.537 1.00 92.75 110 VAL A N 1
ATOM 896 C CA . VAL A 1 110 ? 10.746 -16.767 -13.175 1.00 92.75 110 VAL A CA 1
ATOM 897 C C . VAL A 1 110 ? 12.211 -17.029 -13.484 1.00 92.75 110 VAL A C 1
ATOM 899 O O . VAL A 1 110 ? 12.985 -17.321 -12.570 1.00 92.75 110 VAL A O 1
ATOM 902 N N . ASP A 1 111 ? 12.577 -16.926 -14.757 1.00 93.62 111 ASP A N 1
ATOM 903 C CA . ASP A 1 111 ? 13.969 -16.988 -15.186 1.00 93.62 111 ASP A CA 1
ATOM 904 C C . ASP A 1 111 ? 14.669 -15.664 -14.850 1.00 93.62 111 ASP A C 1
ATOM 906 O O . ASP A 1 111 ? 14.112 -14.580 -15.037 1.00 93.62 111 ASP A O 1
ATOM 910 N N . VAL A 1 112 ? 15.880 -15.749 -14.291 1.00 94.88 112 VAL A N 1
ATOM 911 C CA . VAL A 1 112 ? 16.630 -14.582 -13.805 1.00 94.88 112 VAL A CA 1
ATOM 912 C C . VAL A 1 112 ? 17.929 -14.441 -14.585 1.00 94.88 112 VAL A C 1
ATOM 914 O O . VAL A 1 112 ? 18.840 -15.254 -14.437 1.00 94.88 112 VAL A O 1
ATOM 917 N N . ASP A 1 113 ? 18.029 -13.356 -15.350 1.00 92.88 113 ASP A N 1
ATOM 918 C CA . ASP A 1 113 ? 19.220 -13.011 -16.121 1.00 92.88 113 ASP A CA 1
ATOM 919 C C . ASP A 1 113 ? 20.021 -11.878 -15.475 1.00 92.88 113 ASP A C 1
ATOM 921 O O . ASP A 1 113 ? 19.492 -10.821 -15.121 1.00 92.88 113 ASP A O 1
ATOM 925 N N . TYR A 1 114 ? 21.338 -12.072 -15.384 1.00 92.81 114 TYR A N 1
ATOM 926 C CA . TYR A 1 114 ? 22.271 -11.090 -14.833 1.00 92.81 114 TYR A CA 1
ATOM 927 C C . TYR A 1 114 ? 23.159 -10.487 -15.922 1.00 92.81 114 TYR A C 1
ATOM 929 O O . TYR A 1 114 ? 23.666 -11.176 -16.807 1.00 92.81 114 TYR A O 1
ATOM 937 N N . ALA A 1 115 ? 23.430 -9.185 -15.822 1.00 89.50 115 ALA A N 1
ATOM 938 C CA . ALA A 1 115 ? 24.420 -8.544 -16.678 1.00 89.50 115 ALA A CA 1
ATOM 939 C C . ALA A 1 115 ? 25.839 -9.039 -16.337 1.00 89.50 115 ALA A C 1
ATOM 941 O O . ALA A 1 115 ? 26.247 -9.023 -15.178 1.00 89.50 115 ALA A O 1
ATOM 942 N N . ILE A 1 116 ? 26.628 -9.388 -17.359 1.00 88.62 116 ILE A N 1
ATOM 943 C CA . ILE A 1 116 ? 28.016 -9.875 -17.200 1.00 88.62 116 ILE A CA 1
ATOM 944 C C . ILE A 1 116 ? 28.916 -8.827 -16.520 1.00 88.62 116 ILE A C 1
ATOM 946 O O . ILE A 1 116 ? 29.875 -9.164 -15.826 1.00 88.62 116 ILE A O 1
ATOM 950 N N . LYS A 1 117 ? 28.633 -7.536 -16.730 1.00 88.44 117 LYS A N 1
ATOM 951 C CA . LYS A 1 117 ? 29.355 -6.415 -16.119 1.00 88.44 117 LYS A CA 1
ATOM 952 C C . LYS A 1 117 ? 28.372 -5.359 -15.637 1.00 88.44 117 LYS A C 1
ATOM 954 O O . LYS A 1 117 ? 27.360 -5.107 -16.291 1.00 88.44 117 LYS A O 1
ATOM 959 N N . ALA A 1 118 ? 28.722 -4.690 -14.540 1.00 83.94 118 ALA A N 1
ATOM 960 C CA . ALA A 1 118 ? 27.994 -3.520 -14.071 1.00 83.94 118 ALA A CA 1
ATOM 961 C C . ALA A 1 118 ? 27.974 -2.440 -15.166 1.00 83.94 118 ALA A C 1
ATOM 963 O O . ALA A 1 118 ? 29.023 -2.018 -15.662 1.00 83.94 118 ALA A O 1
ATOM 964 N N . LYS A 1 119 ? 26.777 -2.001 -15.556 1.00 81.88 119 LYS A N 1
ATOM 965 C CA . LYS A 1 119 ? 26.597 -0.940 -16.550 1.00 81.88 119 LYS A CA 1
ATOM 966 C C . LYS A 1 119 ? 26.626 0.426 -15.860 1.00 81.88 119 LYS A C 1
ATOM 968 O O . LYS A 1 119 ? 25.971 0.625 -14.840 1.00 81.88 119 LYS A O 1
ATOM 973 N N . ARG A 1 120 ? 27.370 1.386 -16.422 1.00 80.62 120 ARG A N 1
ATOM 974 C CA . ARG A 1 120 ? 27.264 2.801 -16.021 1.00 80.62 120 ARG A CA 1
ATOM 975 C C . ARG A 1 120 ? 25.969 3.368 -16.609 1.00 80.62 120 ARG A C 1
ATOM 977 O O . ARG A 1 120 ? 25.751 3.226 -17.806 1.00 80.62 120 ARG A O 1
ATOM 984 N N . GLY A 1 121 ? 25.136 3.997 -15.780 1.00 88.69 121 GLY A N 1
ATOM 985 C CA . GLY A 1 121 ? 23.826 4.518 -16.194 1.00 88.69 121 GLY A CA 1
ATOM 986 C C . GLY A 1 121 ? 22.770 3.418 -16.333 1.00 88.69 121 GLY A C 1
ATOM 987 O O . GLY A 1 121 ? 22.362 3.082 -17.445 1.00 88.69 121 GLY A O 1
ATOM 988 N N . TYR A 1 122 ? 22.326 2.858 -15.203 1.00 92.75 122 TYR A N 1
ATOM 989 C CA . TYR A 1 122 ? 21.361 1.751 -15.174 1.00 92.75 122 TYR A CA 1
ATOM 990 C C . TYR A 1 122 ? 20.033 2.096 -15.860 1.00 92.75 122 TYR A C 1
ATOM 992 O O . TYR A 1 122 ? 19.455 1.221 -16.490 1.00 92.75 122 TYR A O 1
ATOM 1000 N N . MET A 1 123 ? 19.580 3.354 -15.808 1.00 93.81 123 MET A N 1
ATOM 1001 C CA . MET A 1 123 ? 18.326 3.779 -16.437 1.00 93.81 123 MET A CA 1
ATOM 1002 C C . MET A 1 123 ? 18.351 3.546 -17.954 1.00 93.81 123 MET A C 1
ATOM 1004 O O . MET A 1 123 ? 17.460 2.897 -18.496 1.00 93.81 123 MET A O 1
ATOM 1008 N N . LYS A 1 124 ? 19.408 3.995 -18.648 1.00 92.25 124 LYS A N 1
ATOM 1009 C CA . LYS A 1 124 ? 19.554 3.771 -20.099 1.00 92.25 124 LYS A CA 1
ATOM 1010 C C . LYS A 1 124 ? 19.631 2.283 -20.426 1.00 92.25 124 LYS A C 1
ATOM 1012 O O . LYS A 1 124 ? 18.969 1.822 -21.348 1.00 92.25 124 LYS A O 1
ATOM 1017 N N . ALA A 1 125 ? 20.376 1.529 -19.623 1.00 93.56 125 ALA A N 1
ATOM 1018 C CA . ALA A 1 125 ? 20.471 0.084 -19.769 1.00 93.56 125 ALA A CA 1
ATOM 1019 C C . ALA A 1 125 ? 19.127 -0.638 -19.568 1.00 93.56 125 ALA A C 1
ATOM 1021 O O . ALA A 1 125 ? 18.864 -1.621 -20.258 1.00 93.56 125 ALA A O 1
ATOM 1022 N N . ALA A 1 126 ? 18.297 -0.167 -18.634 1.00 94.50 126 ALA A N 1
ATOM 1023 C CA . ALA A 1 126 ? 16.964 -0.701 -18.381 1.00 94.50 126 ALA A CA 1
ATOM 1024 C C . ALA A 1 126 ? 16.024 -0.409 -19.557 1.00 94.50 126 ALA A C 1
ATOM 1026 O O . ALA A 1 126 ? 15.316 -1.308 -20.001 1.00 94.50 126 ALA A O 1
ATOM 1027 N N . VAL A 1 127 ? 16.080 0.804 -20.122 1.00 94.75 127 VAL A N 1
ATOM 1028 C CA . VAL A 1 127 ? 15.318 1.170 -21.327 1.00 94.75 127 VAL A CA 1
ATOM 1029 C C . VAL A 1 127 ? 15.738 0.328 -22.532 1.00 94.75 127 VAL A C 1
ATOM 1031 O O . VAL A 1 127 ? 14.882 -0.208 -23.230 1.00 94.75 127 VAL A O 1
ATOM 1034 N N . GLU A 1 128 ? 17.042 0.161 -22.768 1.00 93.38 128 GLU A N 1
ATOM 1035 C CA . GLU A 1 128 ? 17.558 -0.720 -23.825 1.00 93.38 128 GLU A CA 1
ATOM 1036 C C . GLU A 1 128 ? 17.081 -2.163 -23.640 1.00 93.38 128 GLU A C 1
ATOM 1038 O O . GLU A 1 128 ? 16.617 -2.779 -24.597 1.00 93.38 128 GLU A O 1
ATOM 1043 N N . LYS A 1 129 ? 17.143 -2.698 -22.411 1.00 94.12 129 LYS A N 1
ATOM 1044 C CA . LYS A 1 129 ? 16.694 -4.067 -22.138 1.00 94.12 129 LYS A CA 1
ATOM 1045 C C . LYS A 1 129 ? 15.181 -4.217 -22.298 1.00 94.12 129 LYS A C 1
ATOM 1047 O O . LYS A 1 129 ? 14.739 -5.230 -22.820 1.00 94.12 129 LYS A O 1
ATOM 1052 N N . ALA A 1 130 ? 14.392 -3.219 -21.907 1.00 95.44 130 ALA A N 1
ATOM 1053 C CA . ALA A 1 130 ? 12.949 -3.227 -22.128 1.00 95.44 130 ALA A CA 1
ATOM 1054 C C . ALA A 1 130 ? 12.602 -3.243 -23.628 1.00 95.44 130 ALA A C 1
ATOM 1056 O O . ALA A 1 130 ? 11.707 -3.978 -24.034 1.00 95.44 130 ALA A O 1
ATOM 1057 N N . LYS A 1 131 ? 13.337 -2.493 -24.464 1.00 94.75 131 LYS A N 1
ATOM 1058 C CA . LYS A 1 131 ? 13.181 -2.532 -25.930 1.00 94.75 131 LYS A CA 1
ATOM 1059 C C . LYS A 1 131 ? 13.572 -3.888 -26.517 1.00 94.75 131 LYS A C 1
ATOM 1061 O O . LYS A 1 131 ? 12.842 -4.420 -27.342 1.00 94.75 131 LYS A O 1
ATOM 1066 N N . ASP A 1 132 ? 14.693 -4.445 -26.069 1.00 93.88 132 ASP A N 1
ATOM 1067 C CA . ASP A 1 132 ? 15.157 -5.782 -26.453 1.00 93.88 132 ASP A CA 1
ATOM 1068 C C . ASP A 1 132 ? 14.110 -6.859 -26.125 1.00 93.88 132 ASP A C 1
ATOM 1070 O O . ASP A 1 132 ? 13.711 -7.609 -27.010 1.00 93.88 132 ASP A O 1
ATOM 1074 N N . VAL A 1 133 ? 13.588 -6.869 -24.893 1.00 95.12 133 VAL A N 1
ATOM 1075 C CA . VAL A 1 133 ? 12.512 -7.782 -24.467 1.00 95.12 133 VAL A CA 1
ATOM 1076 C C . VAL A 1 133 ? 11.258 -7.586 -25.316 1.00 95.12 133 VAL A C 1
ATOM 1078 O O . VAL A 1 133 ? 10.685 -8.558 -25.786 1.00 95.12 133 VAL A O 1
ATOM 1081 N N . HIS A 1 134 ? 10.850 -6.342 -25.574 1.00 94.25 134 HIS A N 1
ATOM 1082 C CA . HIS A 1 134 ? 9.667 -6.062 -26.390 1.00 94.25 134 HIS A CA 1
ATOM 1083 C C . HIS A 1 134 ? 9.755 -6.635 -27.815 1.00 94.25 134 HIS A C 1
ATOM 1085 O O . HIS A 1 134 ? 8.735 -7.029 -28.375 1.00 94.25 134 HIS A O 1
ATOM 1091 N N . VAL A 1 135 ? 10.953 -6.657 -28.405 1.00 94.94 135 VAL A N 1
ATOM 1092 C CA . VAL A 1 135 ? 11.177 -7.142 -29.775 1.00 94.94 135 VAL A CA 1
ATOM 1093 C C . VAL A 1 135 ? 11.392 -8.655 -29.820 1.00 94.94 135 VAL A C 1
ATOM 1095 O O . VAL A 1 135 ? 10.929 -9.303 -30.757 1.00 94.94 135 VAL A O 1
ATOM 1098 N N . ASN A 1 136 ? 12.108 -9.208 -28.839 1.00 96.19 136 ASN A N 1
ATOM 1099 C CA . ASN A 1 136 ? 12.628 -10.574 -28.906 1.00 96.19 136 ASN A CA 1
ATOM 1100 C C . ASN A 1 136 ? 11.840 -11.593 -28.069 1.00 96.19 136 ASN A C 1
ATOM 1102 O O . ASN A 1 136 ? 11.954 -12.789 -28.335 1.00 96.19 136 ASN A O 1
ATOM 1106 N N . GLU A 1 137 ? 11.041 -11.154 -27.094 1.00 96.00 137 GLU A N 1
ATOM 1107 C CA . GLU A 1 137 ? 10.263 -12.041 -26.223 1.00 96.00 137 GLU A CA 1
ATOM 1108 C C . GLU A 1 137 ? 8.784 -12.141 -26.647 1.00 96.00 137 GLU A C 1
ATOM 1110 O O . GLU A 1 137 ? 8.261 -11.268 -27.349 1.00 96.00 137 GLU A O 1
ATOM 1115 N N . PRO A 1 138 ? 8.067 -13.203 -26.230 1.00 95.50 138 PRO A N 1
ATOM 1116 C CA . PRO A 1 138 ? 6.633 -13.338 -26.470 1.00 95.50 138 PRO A CA 1
ATOM 1117 C C . PRO A 1 138 ? 5.799 -12.194 -25.873 1.00 95.50 138 PRO A C 1
ATOM 1119 O O . PRO A 1 138 ? 6.225 -11.469 -24.976 1.00 95.50 138 PRO A O 1
ATOM 1122 N N . LEU A 1 139 ? 4.547 -12.084 -26.330 1.00 95.12 139 LEU A N 1
ATOM 1123 C CA . LEU A 1 139 ? 3.600 -11.076 -25.849 1.00 95.12 139 LEU A CA 1
ATOM 1124 C C . LEU A 1 139 ? 3.441 -11.102 -24.318 1.00 95.12 139 LEU A C 1
ATOM 1126 O O . LEU A 1 139 ? 3.064 -12.118 -23.734 1.00 95.12 139 LEU A O 1
ATOM 1130 N N . GLY A 1 140 ? 3.648 -9.941 -23.696 1.00 95.06 140 GLY A N 1
ATOM 1131 C CA . GLY A 1 140 ? 3.513 -9.716 -22.260 1.00 95.06 140 GLY A CA 1
ATOM 1132 C C . GLY A 1 140 ? 3.741 -8.248 -21.889 1.00 95.06 140 GLY A C 1
ATOM 1133 O O . GLY A 1 140 ? 4.159 -7.440 -22.719 1.00 95.06 140 GLY A O 1
ATOM 1134 N N . HIS A 1 141 ? 3.445 -7.891 -20.638 1.00 95.50 141 HIS A N 1
ATOM 1135 C CA . HIS A 1 141 ? 3.759 -6.565 -20.100 1.00 95.50 141 HIS A CA 1
ATOM 1136 C C . HIS A 1 141 ? 5.173 -6.531 -19.512 1.00 95.50 141 HIS A C 1
ATOM 1138 O O . HIS A 1 141 ? 5.656 -7.530 -18.983 1.00 95.50 141 HIS A O 1
ATOM 1144 N N . ILE A 1 142 ? 5.805 -5.357 -19.556 1.00 95.88 142 ILE A N 1
ATOM 1145 C CA . ILE A 1 142 ? 7.141 -5.117 -19.003 1.00 95.88 142 ILE A CA 1
ATOM 1146 C C . ILE A 1 142 ? 7.009 -4.151 -17.822 1.00 95.88 142 ILE A C 1
ATOM 1148 O O . ILE A 1 142 ? 6.472 -3.056 -17.978 1.00 95.88 142 ILE A O 1
ATOM 1152 N N . LEU A 1 143 ? 7.519 -4.548 -16.654 1.00 96.62 143 LEU A N 1
ATOM 1153 C CA . LEU A 1 143 ? 7.626 -3.697 -15.467 1.00 96.62 143 LEU A CA 1
ATOM 1154 C C . LEU A 1 143 ? 9.092 -3.299 -15.262 1.00 96.62 143 LEU A C 1
ATOM 1156 O O . LEU A 1 143 ? 9.951 -4.164 -15.095 1.00 96.62 143 LEU A O 1
ATOM 1160 N N . VAL A 1 144 ? 9.375 -1.995 -15.267 1.00 95.62 144 VAL A N 1
ATOM 1161 C CA . VAL A 1 144 ? 10.720 -1.441 -15.042 1.00 95.62 144 VAL A CA 1
ATOM 1162 C C . VAL A 1 144 ? 10.728 -0.660 -13.731 1.00 95.62 144 VAL A C 1
ATOM 1164 O O . VAL A 1 144 ? 9.912 0.238 -13.546 1.00 95.62 144 VAL A O 1
ATOM 1167 N N . PHE A 1 145 ? 11.665 -0.977 -12.835 1.00 96.56 145 PHE A N 1
ATOM 1168 C CA . PHE A 1 145 ? 11.866 -0.248 -11.581 1.00 96.56 145 PHE A CA 1
ATOM 1169 C C . PHE A 1 145 ? 12.929 0.844 -11.760 1.00 96.56 145 PHE A C 1
ATOM 1171 O O . PHE A 1 145 ? 14.043 0.559 -12.200 1.00 96.56 145 PHE A O 1
ATOM 1178 N N . LEU A 1 146 ? 12.586 2.085 -11.410 1.00 95.94 146 LEU A N 1
ATOM 1179 C CA . LEU A 1 146 ? 13.449 3.273 -11.471 1.00 95.94 146 LEU A CA 1
ATOM 1180 C C . LEU A 1 146 ? 13.353 4.043 -10.150 1.00 95.94 146 LEU A C 1
ATOM 1182 O O . LEU A 1 146 ? 12.435 3.808 -9.366 1.00 95.94 146 LEU A O 1
ATOM 1186 N N . THR A 1 147 ? 14.314 4.927 -9.871 1.00 94.81 147 THR A N 1
ATOM 1187 C CA . THR A 1 147 ? 14.485 5.463 -8.507 1.00 94.81 147 THR A CA 1
ATOM 1188 C C . THR A 1 147 ? 13.672 6.717 -8.202 1.00 94.81 147 THR A C 1
ATOM 1190 O O . THR A 1 147 ? 13.497 7.051 -7.031 1.00 94.81 147 THR A O 1
ATOM 1193 N N . GLY A 1 148 ? 13.155 7.410 -9.218 1.00 94.75 148 GLY A N 1
ATOM 1194 C CA . GLY A 1 148 ? 12.413 8.650 -9.020 1.00 94.75 148 GLY A CA 1
ATOM 1195 C C . GLY A 1 148 ? 11.663 9.118 -10.259 1.00 94.75 148 GLY A C 1
ATOM 1196 O O . GLY A 1 148 ? 11.836 8.578 -11.350 1.00 94.75 148 GLY A O 1
ATOM 1197 N N . GLN A 1 149 ? 10.830 10.139 -10.065 1.00 95.44 149 GLN A N 1
ATOM 1198 C CA . GLN A 1 149 ? 9.943 10.678 -11.094 1.00 95.44 149 GLN A CA 1
ATOM 1199 C C . GLN A 1 149 ? 10.705 11.156 -12.338 1.00 95.44 149 GLN A C 1
ATOM 1201 O O . GLN A 1 149 ? 10.360 10.736 -13.437 1.00 95.44 149 GLN A O 1
ATOM 1206 N N . ASP A 1 150 ? 11.767 11.949 -12.171 1.00 95.19 150 ASP A N 1
ATOM 1207 C CA . ASP A 1 150 ? 12.548 12.481 -13.298 1.00 95.19 150 ASP A CA 1
ATOM 1208 C C . ASP A 1 150 ? 13.111 11.356 -14.190 1.00 95.19 150 ASP A C 1
ATOM 1210 O O . ASP A 1 150 ? 13.025 11.421 -15.417 1.00 95.19 150 ASP A O 1
ATOM 1214 N N . GLU A 1 151 ? 13.627 10.278 -13.582 1.00 94.88 151 GLU A N 1
ATOM 1215 C CA . GLU A 1 151 ? 14.122 9.107 -14.320 1.00 94.88 151 GLU A CA 1
ATOM 1216 C C . GLU A 1 151 ? 12.996 8.363 -15.039 1.00 94.88 151 GLU A C 1
ATOM 1218 O O . GLU A 1 151 ? 13.187 7.879 -16.155 1.00 94.88 151 GLU A O 1
ATOM 1223 N N . ILE A 1 152 ? 11.825 8.256 -14.403 1.00 95.88 152 ILE A N 1
ATOM 1224 C CA . ILE A 1 152 ? 10.645 7.609 -14.986 1.00 95.88 152 ILE A CA 1
ATOM 1225 C C . ILE A 1 152 ? 10.181 8.386 -16.216 1.00 95.88 152 ILE A C 1
ATOM 1227 O O . ILE A 1 152 ? 9.977 7.790 -17.273 1.00 95.88 152 ILE A O 1
ATOM 1231 N N . GLU A 1 153 ? 10.062 9.707 -16.114 1.00 95.38 153 GLU A N 1
ATOM 1232 C CA . GLU A 1 153 ? 9.644 10.56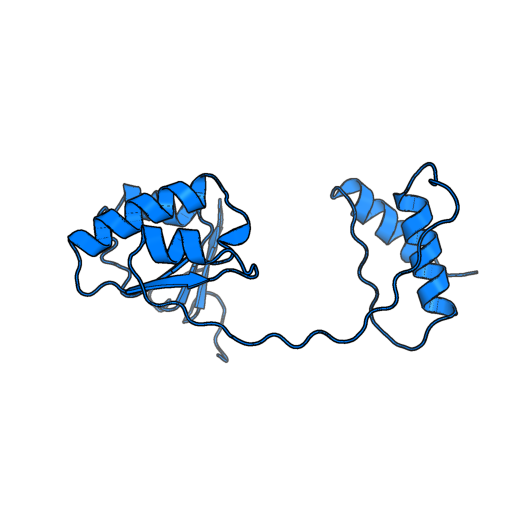6 -17.222 1.00 95.38 153 GLU A CA 1
ATOM 1233 C C . GLU A 1 153 ? 10.643 10.515 -18.388 1.00 95.38 153 GLU A C 1
ATOM 1235 O O . GLU A 1 153 ? 10.240 10.362 -19.549 1.00 95.38 153 GLU A O 1
ATOM 1240 N N . GLU A 1 154 ? 11.950 10.560 -18.100 1.00 94.56 154 GLU A N 1
ATOM 1241 C CA . GLU A 1 154 ? 12.989 10.410 -19.123 1.00 94.56 154 GLU A CA 1
ATOM 1242 C C . GLU A 1 154 ? 12.918 9.028 -19.794 1.00 94.56 154 GLU A C 1
ATOM 1244 O O . GLU A 1 154 ? 12.926 8.931 -21.027 1.00 94.56 154 GLU A O 1
ATOM 1249 N N . ALA A 1 155 ? 12.792 7.951 -19.014 1.00 95.00 155 ALA A N 1
ATOM 1250 C CA . ALA A 1 155 ? 12.674 6.594 -19.536 1.00 95.00 155 ALA A CA 1
ATOM 1251 C C . ALA A 1 155 ? 11.423 6.415 -20.411 1.00 95.00 155 ALA A C 1
ATOM 1253 O O . ALA A 1 155 ? 11.522 5.856 -21.507 1.00 95.00 155 ALA A O 1
ATOM 1254 N N . CYS A 1 156 ? 10.269 6.939 -19.987 1.00 94.62 156 CYS A N 1
ATOM 1255 C CA . CYS A 1 156 ? 9.035 6.940 -20.773 1.00 94.62 156 CYS A CA 1
ATOM 1256 C C . CYS A 1 156 ? 9.211 7.681 -22.105 1.00 94.62 156 CYS A C 1
ATOM 1258 O O . CYS A 1 156 ? 8.799 7.175 -23.149 1.00 94.62 156 CYS A O 1
ATOM 1260 N N . SER A 1 157 ? 9.880 8.838 -22.098 1.00 93.38 157 SER A N 1
ATOM 1261 C CA . SER A 1 157 ? 10.199 9.587 -23.320 1.00 93.38 157 SER A CA 1
ATOM 1262 C C . SER A 1 157 ? 11.100 8.789 -24.272 1.00 93.38 157 SER A C 1
ATOM 1264 O O . SER A 1 157 ? 10.866 8.746 -25.481 1.00 93.38 157 SER A O 1
ATOM 1266 N N . LEU A 1 158 ? 12.116 8.101 -23.744 1.00 92.69 158 LEU A N 1
ATOM 1267 C CA . LEU A 1 158 ? 13.023 7.264 -24.536 1.00 92.69 158 LEU A CA 1
ATOM 1268 C C . LEU A 1 158 ? 12.346 6.005 -25.100 1.00 92.69 158 LEU A C 1
ATOM 1270 O O . LEU A 1 158 ? 12.711 5.563 -26.196 1.00 92.69 158 LEU A O 1
ATOM 1274 N N . LEU A 1 159 ? 11.382 5.435 -24.375 1.00 91.69 159 LEU A N 1
ATOM 1275 C CA . LEU A 1 159 ? 10.578 4.287 -24.806 1.00 91.69 159 LEU A CA 1
ATOM 1276 C C . LEU A 1 159 ? 9.509 4.673 -25.836 1.00 91.69 159 LEU A C 1
ATOM 1278 O O . LEU A 1 159 ? 9.278 3.910 -26.766 1.00 91.69 159 LEU A O 1
ATOM 1282 N N . GLY A 1 160 ? 8.900 5.856 -25.709 1.00 82.81 160 GLY A N 1
ATOM 1283 C CA . GLY A 1 160 ? 7.863 6.348 -26.625 1.00 82.81 160 GLY A CA 1
ATOM 1284 C C . GLY A 1 160 ? 8.377 6.782 -28.004 1.00 82.81 160 GLY A C 1
ATOM 1285 O O . GLY A 1 160 ? 7.588 6.956 -28.934 1.00 82.81 160 GLY A O 1
ATOM 1286 N N . LYS A 1 161 ? 9.694 6.950 -28.171 1.00 79.38 161 LYS A N 1
ATOM 1287 C CA . LYS A 1 161 ? 10.312 7.157 -29.489 1.00 79.38 161 LYS A CA 1
ATOM 1288 C C . LYS A 1 161 ? 10.224 5.864 -30.300 1.00 79.38 161 LYS A C 1
ATOM 1290 O O . LYS A 1 161 ? 10.580 4.805 -29.785 1.00 79.38 161 LYS A O 1
ATOM 1295 N N . LYS A 1 162 ? 9.777 5.968 -31.562 1.00 60.50 162 LYS A N 1
ATOM 1296 C CA . LYS A 1 162 ? 9.688 4.830 -32.493 1.00 60.50 162 LYS A CA 1
ATOM 1297 C C . LYS A 1 162 ? 10.989 4.023 -32.476 1.00 60.50 162 LYS A C 1
ATOM 1299 O O . LYS A 1 162 ? 12.077 4.594 -32.458 1.00 60.50 162 LYS A O 1
ATOM 1304 N N . LEU A 1 163 ? 10.835 2.704 -32.443 1.00 61.41 163 LEU A N 1
ATOM 1305 C CA . LEU A 1 163 ? 11.906 1.769 -32.751 1.00 61.41 163 LEU A CA 1
ATOM 1306 C C . LEU A 1 163 ? 12.181 1.928 -34.252 1.00 61.41 163 LEU A C 1
ATOM 13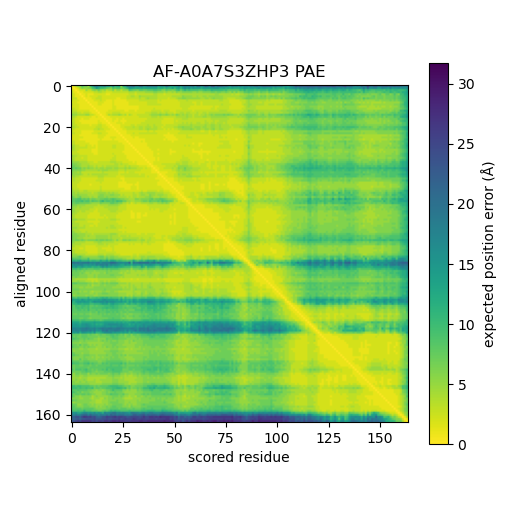08 O O . LEU A 1 163 ? 11.263 1.714 -35.046 1.00 61.41 163 LEU A O 1
ATOM 1312 N N . ASP A 1 164 ? 13.372 2.415 -34.601 1.00 51.16 164 ASP A N 1
ATOM 1313 C CA . ASP A 1 164 ? 13.857 2.442 -35.988 1.00 51.16 164 ASP A CA 1
ATOM 1314 C C . ASP A 1 164 ? 14.203 1.024 -36.465 1.00 51.16 164 ASP A C 1
ATOM 1316 O O . ASP A 1 164 ? 14.766 0.252 -35.649 1.00 51.16 164 ASP A O 1
#

Radius of gyration: 21.93 Å; Cα contacts (8 Å, |Δi|>4): 135; chains: 1; bounding box: 52×38×62 Å

Foldseek 3Di:
DPDDEQACDYEDEVPDGSHDPNHDHYHYDLVVVVVCCVVPVLPVVAQEEEAEACVVVDPSSVVVLVSVLVNCVVDVRHYYHYYHPDPPCVVVCVSNVDDDDDDDDDDDDDDDDDDPDDDDPVLVVQLVVVVVCVVPPDDDDDDDDDDDDVSVVVSVVSNPPDDD